Protein AF-A0A938HPP3-F1 (afdb_monomer_lite)

Secondary structure (DSSP, 8-state):
---TTS-HHHHHHHHTTSS--EEEE-IIIIIITS-HHHHHHHHHHHHHHT-SEEEESSPPPTT--HHHHHHHHHHHHHHHHHHHHHHHTSSSS------

pLDDT: mean 89.34, std 15.55, range [44.34, 98.69]

Structure (mmCIF, N/CA/C/O backbone):
data_AF-A0A938HPP3-F1
#
_entry.id   AF-A0A938HPP3-F1
#
loop_
_atom_site.group_PDB
_atom_site.id
_atom_site.type_symbol
_atom_site.label_atom_id
_atom_site.label_alt_id
_atom_site.label_comp_id
_atom_site.label_asym_id
_atom_site.label_entity_id
_atom_site.label_seq_id
_atom_site.pdbx_PDB_ins_code
_atom_site.Cartn_x
_atom_site.Cartn_y
_atom_site.Cartn_z
_atom_site.occupancy
_atom_site.B_iso_or_equiv
_atom_site.auth_seq_id
_atom_site.auth_comp_id
_atom_site.auth_asym_id
_atom_site.auth_atom_id
_atom_site.pdbx_PDB_model_num
ATOM 1 N N . HIS A 1 1 ? -3.469 11.051 4.510 1.00 88.19 1 HIS A N 1
ATOM 2 C CA . HIS A 1 1 ? -2.577 10.106 3.817 1.00 88.19 1 HIS A CA 1
ATOM 3 C C . HI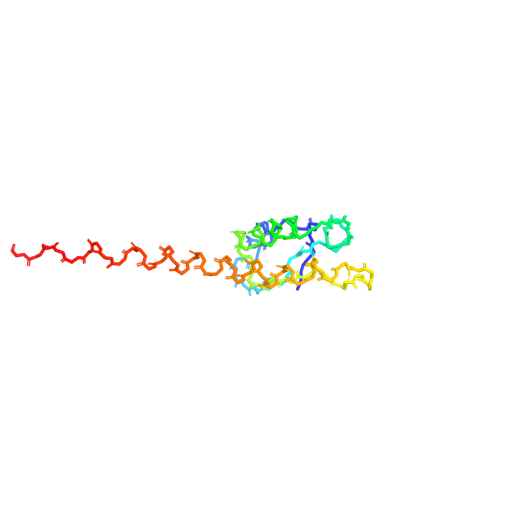S A 1 1 ? -1.318 9.948 4.659 1.00 88.19 1 HIS A C 1
ATOM 5 O O . HIS A 1 1 ? -1.028 10.873 5.412 1.00 88.19 1 HIS A O 1
ATOM 11 N N . PHE A 1 2 ? -0.620 8.816 4.587 1.00 95.12 2 PHE A N 1
ATOM 12 C CA . PHE A 1 2 ? 0.647 8.586 5.291 1.00 95.12 2 PHE A CA 1
ATOM 13 C C . PHE A 1 2 ? 1.591 7.742 4.427 1.00 95.12 2 PHE A C 1
ATOM 15 O O . PHE A 1 2 ? 1.129 6.994 3.562 1.00 95.12 2 PHE A O 1
ATOM 22 N N . ASP A 1 3 ? 2.897 7.898 4.644 1.00 94.75 3 ASP A N 1
ATOM 23 C CA . ASP A 1 3 ? 3.922 7.205 3.863 1.00 94.75 3 ASP A CA 1
ATOM 24 C C . ASP A 1 3 ? 4.414 5.911 4.515 1.00 94.75 3 ASP A C 1
ATOM 26 O O . ASP A 1 3 ? 4.180 5.658 5.702 1.00 94.75 3 ASP A O 1
ATOM 30 N N . SER A 1 4 ? 5.103 5.083 3.727 1.00 93.06 4 SER A N 1
ATOM 31 C CA . SER A 1 4 ? 5.547 3.761 4.162 1.00 93.06 4 SER A CA 1
ATOM 32 C C . SER A 1 4 ? 6.697 3.787 5.181 1.00 93.06 4 SER A C 1
ATOM 34 O O . SER A 1 4 ? 7.134 2.723 5.618 1.00 93.06 4 SER A O 1
ATOM 36 N N . LYS A 1 5 ? 7.257 4.959 5.519 1.00 93.25 5 LYS A N 1
ATOM 37 C CA . LYS A 1 5 ? 8.287 5.077 6.567 1.00 93.25 5 LYS A CA 1
ATOM 38 C C . LYS A 1 5 ? 7.673 5.015 7.959 1.00 93.25 5 LYS A C 1
ATOM 40 O O . LYS A 1 5 ? 8.387 4.728 8.914 1.00 93.25 5 LYS A O 1
ATOM 45 N N . ASN A 1 6 ? 6.371 5.269 8.062 1.00 92.62 6 ASN A N 1
ATOM 46 C CA . ASN A 1 6 ? 5.602 5.043 9.273 1.00 92.62 6 ASN A CA 1
ATOM 47 C C . ASN A 1 6 ? 5.014 3.630 9.203 1.00 92.62 6 ASN A C 1
ATOM 49 O O . ASN A 1 6 ? 4.319 3.292 8.238 1.00 92.62 6 ASN A O 1
ATOM 53 N N . GLY A 1 7 ? 5.304 2.804 10.211 1.00 94.06 7 GLY A N 1
ATOM 54 C CA . GLY A 1 7 ? 4.744 1.457 10.300 1.00 94.06 7 GLY A CA 1
ATOM 55 C C . GLY A 1 7 ? 3.217 1.515 10.302 1.00 94.06 7 GLY A C 1
ATOM 56 O O . GLY A 1 7 ? 2.631 2.367 10.971 1.00 94.06 7 GLY A O 1
ATOM 57 N N . ALA A 1 8 ? 2.562 0.634 9.543 1.00 96.00 8 ALA A N 1
ATOM 58 C CA . ALA A 1 8 ? 1.107 0.663 9.412 1.00 96.00 8 ALA A CA 1
ATOM 59 C C . ALA A 1 8 ? 0.420 0.399 10.763 1.00 96.00 8 ALA A C 1
ATOM 61 O O . ALA A 1 8 ? -0.542 1.078 11.107 1.00 96.00 8 ALA A O 1
ATOM 62 N N . GLU A 1 9 ? 0.956 -0.530 11.554 1.00 96.44 9 GLU A N 1
ATOM 63 C CA . GLU A 1 9 ? 0.461 -0.873 12.886 1.00 96.44 9 GLU A CA 1
ATOM 64 C C . GLU A 1 9 ? 0.623 0.295 13.865 1.00 96.44 9 GLU A C 1
ATOM 66 O O . GLU A 1 9 ? -0.307 0.627 14.597 1.00 96.44 9 GLU A O 1
ATOM 71 N N . GLU A 1 10 ? 1.783 0.957 13.844 1.00 96.75 10 GLU A N 1
ATOM 72 C CA . GLU A 1 10 ? 2.058 2.127 14.684 1.00 96.75 10 GLU A CA 1
ATOM 73 C C . GLU A 1 10 ? 1.136 3.294 14.324 1.00 96.75 10 GLU A C 1
ATOM 75 O O . GLU A 1 10 ? 0.567 3.931 15.209 1.00 96.75 10 GLU A O 1
ATOM 80 N N . ALA A 1 11 ? 0.937 3.551 13.029 1.00 96.25 11 ALA A N 1
ATOM 81 C CA . ALA A 1 11 ? 0.052 4.608 12.562 1.00 96.25 11 ALA A CA 1
ATOM 82 C C . ALA A 1 11 ? -1.406 4.350 12.975 1.00 96.25 11 ALA A C 1
ATOM 84 O O . ALA A 1 11 ? -2.071 5.263 13.470 1.00 96.25 11 ALA A O 1
ATOM 85 N N . VAL A 1 12 ? -1.898 3.117 12.805 1.00 96.81 12 VAL A N 1
ATOM 86 C CA . VAL A 1 12 ? -3.258 2.722 13.209 1.00 96.81 12 VAL A CA 1
ATOM 87 C C . VAL A 1 12 ? -3.441 2.852 14.725 1.00 96.81 12 VAL A C 1
ATOM 89 O O . VAL A 1 12 ? -4.440 3.423 15.172 1.00 96.81 12 VAL A O 1
ATOM 92 N N . GLU A 1 13 ? -2.467 2.402 15.519 1.00 96.75 13 GLU A N 1
ATOM 93 C CA . GLU A 1 13 ? -2.501 2.547 16.980 1.00 96.75 13 GLU A CA 1
ATOM 94 C C . GLU A 1 13 ? -2.453 4.019 17.408 1.00 96.75 13 GLU A C 1
ATOM 96 O O . GLU A 1 13 ? -3.189 4.430 18.304 1.00 96.75 13 GLU A O 1
ATOM 101 N N . ALA A 1 14 ? -1.643 4.849 16.749 1.00 97.00 14 ALA A N 1
ATOM 102 C CA . ALA A 1 14 ? -1.515 6.263 17.087 1.00 97.00 14 ALA A CA 1
ATOM 103 C C . ALA A 1 14 ? -2.831 7.034 16.903 1.00 97.00 14 ALA A C 1
ATOM 105 O O . ALA A 1 14 ? -3.154 7.908 17.712 1.00 97.00 14 ALA A O 1
ATOM 106 N N . VAL A 1 15 ? -3.610 6.714 15.862 1.00 96.06 15 VAL A N 1
ATOM 107 C CA . VAL A 1 15 ? -4.861 7.434 15.570 1.00 96.06 15 VAL A CA 1
ATOM 108 C C . VAL A 1 15 ? -6.044 6.963 16.406 1.00 96.06 15 VAL A C 1
ATOM 110 O O . VAL A 1 15 ? -7.005 7.720 16.541 1.00 96.06 15 VAL A O 1
ATOM 113 N N . LYS A 1 16 ? -6.013 5.739 16.954 1.00 93.94 16 LYS A N 1
ATOM 114 C CA . LYS A 1 16 ? -7.087 5.156 17.790 1.00 93.94 16 LYS A CA 1
ATOM 115 C C . LYS A 1 16 ? -8.491 5.313 17.187 1.00 93.94 16 LYS A C 1
ATOM 117 O O . LYS A 1 16 ? -9.465 5.554 17.896 1.00 93.94 16 LYS A O 1
ATOM 122 N N . GLY A 1 17 ? -8.588 5.244 15.858 1.00 93.75 17 GLY A N 1
ATOM 123 C CA . GLY A 1 17 ? -9.830 5.448 15.104 1.00 93.75 17 GLY A CA 1
ATOM 124 C C . GLY A 1 17 ? -10.362 6.890 15.059 1.00 93.75 17 GLY A C 1
ATOM 125 O O . GLY A 1 17 ? -11.441 7.113 14.516 1.00 93.75 17 GLY A O 1
ATOM 126 N N . GLY A 1 18 ? -9.635 7.875 15.596 1.00 95.94 18 GLY A N 1
ATOM 127 C CA . GLY A 1 18 ? -10.022 9.290 15.574 1.00 95.94 18 GLY A CA 1
ATOM 128 C C . GLY A 1 18 ? -9.921 9.941 14.190 1.00 95.94 18 GLY A C 1
ATOM 129 O O . GLY A 1 18 ? -10.626 10.910 13.914 1.00 95.94 18 GLY A O 1
ATOM 130 N N . ILE A 1 19 ? -9.083 9.392 13.305 1.00 95.25 19 ILE A N 1
ATOM 131 C CA . ILE A 1 19 ? -8.997 9.763 11.889 1.00 95.25 19 ILE A CA 1
ATOM 132 C C . ILE A 1 19 ? -8.843 8.512 11.024 1.00 95.25 19 ILE A C 1
ATOM 134 O O . ILE A 1 19 ? -8.284 7.510 11.464 1.00 95.25 19 ILE A O 1
ATOM 138 N N . ARG A 1 20 ? -9.318 8.592 9.778 1.00 95.38 20 ARG A N 1
ATOM 139 C CA . ARG A 1 20 ? -9.126 7.544 8.768 1.00 95.38 20 ARG A CA 1
ATOM 140 C C . ARG A 1 20 ? -7.731 7.632 8.159 1.00 95.38 20 ARG A C 1
ATOM 142 O O . ARG A 1 20 ? -7.300 8.720 7.763 1.00 95.38 20 ARG A O 1
ATOM 149 N N . LEU A 1 21 ? -7.068 6.492 8.007 1.00 97.12 21 LEU A N 1
ATOM 150 C CA . LEU A 1 21 ? -5.773 6.393 7.344 1.00 97.12 21 LEU A CA 1
ATOM 151 C C . LEU A 1 21 ? -5.930 6.025 5.865 1.00 97.12 21 LEU A C 1
ATOM 153 O O . LEU A 1 21 ? -6.758 5.202 5.476 1.00 97.12 21 LEU A O 1
ATOM 157 N N . VAL A 1 22 ? -5.107 6.670 5.036 1.00 96.69 22 VAL A N 1
ATOM 158 C CA . VAL A 1 22 ? -5.048 6.470 3.582 1.00 96.69 22 VAL A CA 1
ATOM 159 C C . VAL A 1 22 ? -3.588 6.270 3.187 1.00 96.69 22 VAL A C 1
ATOM 161 O O . VAL A 1 22 ? -2.770 7.124 3.527 1.00 96.69 22 VAL A O 1
ATOM 164 N N . GLY A 1 23 ? -3.254 5.196 2.480 1.00 94.81 23 GLY A N 1
ATOM 165 C CA . GLY A 1 23 ? -1.871 4.842 2.138 1.00 94.81 23 GLY A CA 1
ATOM 166 C C . GLY A 1 23 ? -1.670 3.327 2.202 1.00 94.81 23 GLY A C 1
ATOM 167 O O . GLY A 1 23 ? -2.632 2.576 2.078 1.00 94.81 23 GLY A O 1
ATOM 168 N N . ASN A 1 24 ? -0.464 2.809 2.395 1.00 95.50 24 ASN A N 1
ATOM 169 C CA . ASN A 1 24 ? 0.857 3.446 2.378 1.00 95.50 24 ASN A CA 1
ATOM 170 C C . ASN A 1 24 ? 1.788 2.687 1.419 1.00 95.50 24 ASN A C 1
ATOM 172 O O . ASN A 1 24 ? 2.971 2.527 1.704 1.00 95.50 24 ASN A O 1
ATOM 176 N N . ILE A 1 25 ? 1.235 2.184 0.307 1.00 97.81 25 ILE A N 1
ATOM 177 C CA . ILE A 1 25 ? 1.983 1.329 -0.617 1.00 97.81 25 ILE A CA 1
ATOM 178 C C . ILE A 1 25 ? 3.148 2.127 -1.197 1.00 97.81 25 ILE A C 1
ATOM 180 O O . ILE A 1 25 ? 2.947 3.189 -1.796 1.00 97.81 25 ILE A O 1
ATOM 184 N N . ASN A 1 26 ? 4.360 1.622 -0.990 1.00 97.38 26 ASN A N 1
ATOM 185 C CA . ASN A 1 26 ? 5.586 2.350 -1.243 1.00 97.38 26 ASN A CA 1
ATOM 186 C C . ASN A 1 26 ? 5.824 2.574 -2.744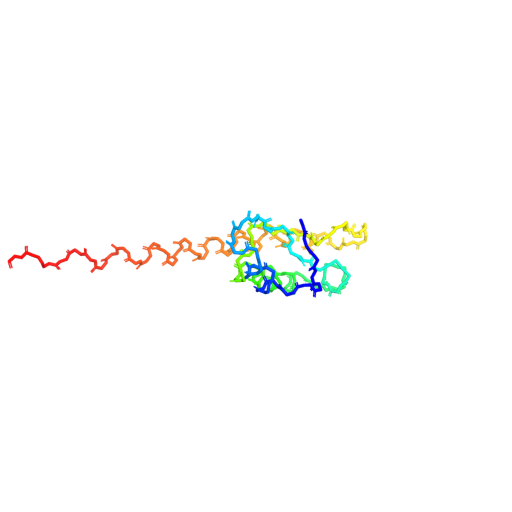 1.00 97.38 26 ASN A C 1
ATOM 188 O O . ASN A 1 26 ? 5.804 1.636 -3.551 1.00 97.38 26 ASN A O 1
ATOM 192 N N . ASN A 1 27 ? 6.134 3.816 -3.120 1.00 94.75 27 ASN A N 1
ATOM 193 C CA . ASN A 1 27 ? 6.329 4.170 -4.519 1.00 94.75 27 ASN A CA 1
ATOM 194 C C . ASN A 1 27 ? 7.686 3.661 -5.068 1.00 94.75 27 ASN A C 1
ATOM 196 O O . ASN A 1 27 ? 7.668 2.890 -6.031 1.00 94.75 27 ASN A O 1
ATOM 200 N N . PRO A 1 28 ? 8.870 4.019 -4.520 1.00 93.38 28 PRO A N 1
ATOM 201 C CA . PRO A 1 28 ? 10.149 3.632 -5.133 1.00 93.38 28 PRO A CA 1
ATOM 202 C C . PRO A 1 28 ? 10.563 2.170 -4.887 1.00 93.38 28 PRO A C 1
ATOM 204 O O . PRO A 1 28 ? 11.041 1.490 -5.794 1.00 93.38 28 PRO A O 1
ATOM 207 N N . ALA A 1 29 ? 10.410 1.680 -3.661 1.00 94.69 29 ALA A N 1
ATOM 208 C CA . ALA A 1 29 ? 10.885 0.377 -3.199 1.00 94.69 29 ALA A CA 1
ATOM 209 C C . ALA A 1 29 ? 9.949 -0.787 -3.553 1.00 94.69 29 ALA A C 1
ATOM 211 O O . ALA A 1 29 ? 10.417 -1.927 -3.566 1.00 94.69 29 ALA A O 1
ATOM 212 N N . THR A 1 30 ? 8.682 -0.500 -3.872 1.00 96.44 30 THR A N 1
ATOM 213 C CA . THR A 1 30 ? 7.688 -1.516 -4.243 1.00 96.44 30 THR A CA 1
ATOM 214 C C . THR A 1 30 ? 7.117 -1.250 -5.631 1.00 96.44 30 THR A C 1
ATOM 216 O O . THR A 1 30 ? 7.474 -1.955 -6.577 1.00 96.44 30 THR A O 1
ATOM 219 N N . LEU A 1 31 ? 6.294 -0.210 -5.805 1.00 96.69 31 LEU A N 1
ATOM 220 C CA . LEU A 1 31 ? 5.562 0.005 -7.061 1.00 96.69 31 LEU A CA 1
ATOM 221 C C . LEU A 1 31 ? 6.478 0.211 -8.273 1.00 96.69 31 LEU A C 1
ATOM 223 O O . LEU A 1 31 ? 6.194 -0.314 -9.351 1.00 96.69 31 LEU A O 1
ATOM 227 N N . TYR A 1 32 ? 7.585 0.936 -8.113 1.00 94.75 32 TYR A N 1
ATOM 228 C CA . TYR A 1 32 ? 8.520 1.208 -9.204 1.00 94.75 32 TYR A CA 1
ATOM 229 C C . TYR A 1 32 ? 9.487 0.043 -9.480 1.00 94.75 32 TYR A C 1
ATOM 231 O O . TYR A 1 32 ? 9.737 -0.285 -10.640 1.00 94.75 32 TYR A O 1
ATOM 239 N N . THR A 1 33 ? 10.038 -0.594 -8.441 1.00 94.25 33 THR A N 1
ATOM 240 C CA . THR A 1 33 ? 11.176 -1.527 -8.591 1.00 94.25 33 THR A CA 1
ATOM 241 C C . THR A 1 33 ? 10.813 -3.010 -8.570 1.00 94.25 33 THR A C 1
ATOM 243 O O . THR A 1 33 ? 11.605 -3.819 -9.057 1.00 94.25 33 THR A O 1
ATOM 246 N N . LYS A 1 34 ? 9.652 -3.395 -8.032 1.00 96.81 34 LYS A N 1
ATOM 247 C CA . LYS A 1 34 ? 9.278 -4.804 -7.806 1.00 96.81 34 LYS A CA 1
ATOM 248 C C . LYS A 1 34 ? 8.250 -5.306 -8.825 1.00 96.81 34 LYS A C 1
ATOM 250 O O . LYS A 1 34 ? 8.118 -4.723 -9.914 1.00 96.81 34 LYS A O 1
ATOM 255 N N . GLY A 1 35 ? 7.584 -6.416 -8.511 1.00 97.69 35 GLY A N 1
ATOM 256 C CA . GLY A 1 35 ? 6.478 -6.981 -9.273 1.00 97.69 35 GLY A CA 1
ATOM 257 C C . GLY A 1 35 ? 5.165 -7.044 -8.477 1.00 97.69 35 GLY A C 1
ATOM 258 O O . GLY A 1 35 ? 5.121 -6.649 -7.307 1.00 97.69 35 GLY A O 1
ATOM 259 N N . PRO A 1 36 ? 4.088 -7.547 -9.107 1.00 98.44 36 PRO A N 1
ATOM 260 C CA . PRO A 1 36 ? 2.755 -7.616 -8.507 1.00 98.44 36 PRO A CA 1
ATOM 261 C C . PRO A 1 36 ? 2.706 -8.397 -7.185 1.00 98.44 36 PRO A C 1
ATOM 263 O O . PRO A 1 36 ? 2.022 -7.984 -6.252 1.00 98.44 36 PRO A O 1
ATOM 266 N N . ASP A 1 37 ? 3.474 -9.478 -7.054 1.00 98.44 37 ASP A N 1
ATOM 267 C CA . ASP A 1 37 ? 3.468 -10.300 -5.837 1.00 98.44 37 ASP A CA 1
ATOM 268 C C . ASP A 1 37 ? 3.939 -9.511 -4.604 1.00 98.44 37 ASP A C 1
ATOM 270 O O . ASP A 1 37 ? 3.328 -9.596 -3.533 1.00 98.44 37 ASP A O 1
ATOM 274 N N . GLU A 1 38 ? 4.970 -8.669 -4.752 1.00 98.56 38 GLU A N 1
ATOM 275 C CA . GLU A 1 38 ? 5.418 -7.786 -3.672 1.00 98.56 38 GLU A CA 1
ATOM 276 C C . GLU A 1 38 ? 4.382 -6.706 -3.343 1.00 98.56 38 GLU A C 1
ATOM 278 O O . GLU A 1 38 ? 4.159 -6.418 -2.163 1.00 98.56 38 GLU A O 1
ATOM 283 N N . VAL A 1 39 ? 3.715 -6.145 -4.361 1.00 98.50 39 VAL A N 1
ATOM 284 C CA . VAL A 1 39 ? 2.627 -5.171 -4.163 1.00 98.50 39 VAL A CA 1
ATOM 285 C C . VAL A 1 39 ? 1.500 -5.798 -3.352 1.00 98.50 39 VAL A C 1
ATOM 287 O O . VAL A 1 39 ? 1.063 -5.227 -2.355 1.00 98.50 39 VAL A O 1
ATOM 290 N N . ARG A 1 40 ? 1.047 -6.993 -3.742 1.00 98.62 40 ARG A N 1
ATOM 291 C CA . ARG A 1 40 ? -0.008 -7.733 -3.045 1.00 98.62 40 ARG A CA 1
ATOM 292 C C . ARG A 1 40 ? 0.362 -8.006 -1.594 1.00 98.62 40 ARG A C 1
ATOM 294 O O . ARG A 1 40 ? -0.463 -7.788 -0.708 1.00 98.62 40 ARG A O 1
ATOM 301 N N . ALA A 1 41 ? 1.588 -8.463 -1.345 1.00 98.38 41 ALA A N 1
ATOM 302 C CA . ALA A 1 41 ? 2.063 -8.712 0.009 1.00 98.38 41 ALA A CA 1
ATOM 303 C C . ALA A 1 41 ? 2.028 -7.433 0.863 1.00 98.38 41 ALA A C 1
ATOM 305 O O . ALA A 1 41 ? 1.638 -7.480 2.027 1.00 98.38 41 ALA A O 1
ATOM 306 N N . GLU A 1 42 ? 2.398 -6.285 0.296 1.00 98.19 42 GLU A N 1
ATOM 307 C CA . GLU A 1 42 ? 2.33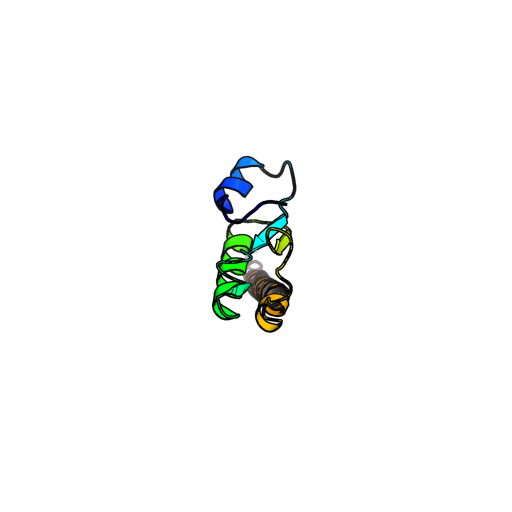7 -4.994 0.988 1.00 98.19 42 GLU A CA 1
ATOM 308 C C . GLU A 1 42 ? 0.909 -4.515 1.251 1.00 98.19 42 GLU A C 1
ATOM 310 O O . GLU A 1 42 ? 0.602 -4.089 2.364 1.00 98.19 42 GLU A O 1
ATOM 315 N N . VAL A 1 43 ? 0.015 -4.675 0.274 1.00 98.50 43 VAL A N 1
ATOM 316 C CA . VAL A 1 43 ? -1.420 -4.413 0.438 1.00 98.50 43 VAL A CA 1
ATOM 317 C C . VAL A 1 43 ? -1.998 -5.254 1.572 1.00 98.50 43 VAL A C 1
ATOM 319 O O . VAL A 1 43 ? -2.737 -4.732 2.404 1.00 98.50 43 VAL A O 1
ATOM 322 N N . TYR A 1 44 ? -1.649 -6.540 1.646 1.00 98.12 44 TYR A N 1
ATOM 323 C CA . TYR A 1 44 ? -2.147 -7.423 2.701 1.00 98.12 44 TYR A CA 1
ATOM 324 C C . TYR A 1 44 ? -1.637 -6.999 4.074 1.00 98.12 44 TYR A C 1
ATOM 326 O O . TYR A 1 44 ? -2.446 -6.926 4.994 1.00 98.12 44 TYR A O 1
ATOM 334 N N . ARG A 1 45 ? -0.356 -6.625 4.200 1.00 97.81 45 ARG A N 1
ATOM 335 C CA . ARG A 1 45 ? 0.186 -6.083 5.457 1.00 97.81 45 ARG A CA 1
ATOM 336 C C . ARG A 1 45 ? -0.570 -4.834 5.911 1.00 97.81 45 ARG A C 1
ATOM 338 O O . ARG A 1 45 ? -0.997 -4.765 7.057 1.00 97.81 45 ARG A O 1
ATOM 345 N N . ALA A 1 46 ? -0.810 -3.877 5.013 1.00 97.88 46 ALA A N 1
ATOM 346 C CA . ALA A 1 46 ? -1.563 -2.665 5.343 1.00 97.88 46 ALA A CA 1
ATOM 347 C C . ALA A 1 46 ? -3.016 -2.972 5.768 1.00 97.88 46 ALA A C 1
ATOM 349 O O . ALA A 1 46 ? -3.522 -2.418 6.746 1.00 97.88 46 ALA A O 1
ATOM 350 N N . LEU A 1 47 ? -3.680 -3.897 5.069 1.00 97.56 47 LEU A N 1
ATOM 351 C CA . LEU A 1 47 ? -5.032 -4.354 5.403 1.00 97.56 47 LEU A CA 1
ATOM 352 C C . LEU A 1 47 ? -5.097 -5.114 6.739 1.00 97.56 47 LEU A C 1
ATOM 354 O O . LEU A 1 47 ? -6.085 -5.003 7.468 1.00 97.56 47 LEU A O 1
ATOM 358 N N . GLU A 1 48 ? -4.077 -5.910 7.056 1.00 96.81 48 GLU A N 1
ATOM 359 C CA . GLU A 1 48 ? -3.945 -6.637 8.324 1.00 96.81 48 GLU A CA 1
ATOM 360 C C . GLU A 1 48 ? -3.682 -5.692 9.496 1.00 96.81 48 GLU A C 1
ATOM 362 O O . GLU A 1 48 ? -4.290 -5.868 10.551 1.00 96.81 48 GLU A O 1
ATOM 367 N N . ALA A 1 49 ? -2.871 -4.653 9.279 1.00 96.81 49 ALA A N 1
ATOM 368 C CA . ALA A 1 49 ? -2.619 -3.591 10.248 1.00 96.81 49 ALA A CA 1
ATOM 369 C C . ALA A 1 49 ? -3.860 -2.728 10.539 1.00 96.81 49 ALA A C 1
ATOM 371 O O . ALA A 1 49 ? -3.927 -2.089 11.583 1.00 96.81 49 ALA A O 1
ATOM 372 N N . GLY A 1 50 ? -4.858 -2.726 9.647 1.00 96.56 50 GLY A N 1
ATOM 373 C CA . GLY A 1 50 ? -6.120 -2.007 9.837 1.00 96.56 50 GLY A CA 1
ATOM 374 C C . GLY A 1 50 ? -6.220 -0.673 9.098 1.00 96.56 50 GLY A C 1
ATOM 375 O O . GLY A 1 50 ? -7.100 0.124 9.417 1.00 96.56 50 GLY A O 1
ATOM 376 N N . VAL A 1 51 ? -5.368 -0.429 8.098 1.00 97.44 51 VAL A N 1
ATOM 377 C CA . VAL A 1 51 ? -5.468 0.755 7.230 1.00 97.44 51 VAL A CA 1
ATOM 378 C C . VAL A 1 51 ? -6.773 0.707 6.436 1.00 97.44 51 VAL A C 1
ATOM 380 O O . VAL A 1 51 ? -7.066 -0.281 5.761 1.00 97.44 51 VAL A O 1
ATOM 383 N N . GLU A 1 52 ? -7.569 1.776 6.495 1.00 95.69 52 GLU A N 1
ATOM 384 C CA . GLU A 1 52 ? -8.929 1.734 5.945 1.00 95.69 52 GLU A CA 1
ATOM 385 C C . GLU A 1 52 ? -9.007 2.014 4.446 1.00 95.69 52 GLU A C 1
ATOM 387 O O . GLU A 1 52 ? -9.884 1.476 3.769 1.00 95.69 52 GLU A O 1
ATOM 392 N N . VAL A 1 53 ? -8.115 2.853 3.918 1.00 96.56 53 VAL A N 1
ATOM 393 C CA . VAL A 1 53 ? -8.077 3.176 2.489 1.00 96.56 53 VAL A CA 1
ATOM 394 C C . VAL A 1 53 ? -6.699 2.856 1.933 1.00 96.56 53 VAL A C 1
ATOM 396 O O . VAL A 1 53 ? -5.734 3.588 2.147 1.00 96.56 53 VAL A O 1
ATOM 399 N N . ILE A 1 54 ? -6.623 1.765 1.176 1.00 98.00 54 ILE A N 1
ATOM 400 C CA . ILE A 1 54 ? -5.385 1.347 0.527 1.00 98.00 54 ILE A CA 1
ATOM 401 C C . ILE A 1 54 ? -5.140 2.199 -0.713 1.00 98.00 54 ILE A C 1
ATOM 403 O O . ILE A 1 54 ? -5.960 2.239 -1.632 1.00 98.00 54 ILE A O 1
ATOM 407 N N . ALA A 1 55 ? -3.994 2.867 -0.734 1.00 96.81 55 ALA A N 1
ATOM 408 C CA . ALA A 1 55 ? -3.546 3.694 -1.843 1.00 96.81 55 ALA A CA 1
ATOM 409 C C . ALA A 1 55 ? -2.008 3.743 -1.882 1.00 96.81 55 ALA A C 1
ATOM 411 O O . ALA A 1 55 ? -1.357 3.428 -0.880 1.00 96.81 55 ALA A O 1
ATOM 412 N N . PRO A 1 56 ? -1.414 4.173 -3.007 1.00 96.75 56 PRO A N 1
ATOM 413 C CA . PRO A 1 56 ? -0.024 4.612 -3.024 1.00 96.75 56 PRO A CA 1
ATOM 414 C C . PRO A 1 56 ? 0.232 5.678 -1.951 1.00 96.75 56 PRO A C 1
ATOM 416 O O . PRO A 1 56 ? -0.643 6.495 -1.659 1.00 96.75 56 PRO A O 1
ATOM 419 N N . GLU A 1 57 ? 1.430 5.682 -1.370 1.00 94.12 57 GLU A N 1
ATOM 420 C CA . GLU A 1 57 ? 1.798 6.602 -0.282 1.00 94.12 57 GLU A CA 1
ATOM 421 C C . GLU A 1 57 ? 1.708 8.091 -0.661 1.00 94.12 57 GLU A C 1
ATOM 423 O O . GLU A 1 57 ? 1.423 8.946 0.178 1.00 94.12 57 GLU A O 1
ATOM 428 N N . CYS A 1 58 ? 1.969 8.410 -1.930 1.00 91.75 58 CYS A N 1
ATOM 429 C CA . CYS A 1 58 ? 2.042 9.771 -2.454 1.00 91.75 58 CYS A CA 1
ATOM 430 C C . CYS A 1 58 ? 1.847 9.755 -3.985 1.00 91.75 58 CYS A C 1
ATOM 432 O O . CYS A 1 58 ? 1.218 8.855 -4.541 1.00 91.75 58 CYS A O 1
ATOM 434 N N . ALA A 1 59 ? 2.417 10.732 -4.689 1.00 91.25 59 ALA A N 1
ATOM 435 C CA . ALA A 1 59 ? 2.422 10.805 -6.141 1.00 91.25 59 ALA A CA 1
ATOM 436 C C . ALA A 1 59 ? 3.227 9.654 -6.764 1.00 91.25 59 ALA A C 1
ATOM 438 O O . ALA A 1 59 ? 4.390 9.419 -6.432 1.00 91.25 59 ALA A O 1
ATOM 439 N N . ILE A 1 60 ? 2.585 8.957 -7.696 1.00 93.12 60 ILE A N 1
ATOM 440 C CA . ILE A 1 60 ? 3.125 7.788 -8.382 1.00 93.12 60 ILE A CA 1
ATOM 441 C C . ILE A 1 60 ? 4.098 8.248 -9.486 1.00 93.12 60 ILE A C 1
ATOM 443 O O . ILE A 1 60 ? 3.730 9.112 -10.288 1.00 93.12 60 ILE A O 1
ATOM 447 N N . PRO A 1 61 ? 5.307 7.667 -9.599 1.00 89.75 61 PRO A N 1
ATOM 448 C CA . PRO A 1 61 ? 6.187 7.902 -10.742 1.00 89.75 61 PRO A CA 1
ATOM 449 C C . PRO A 1 61 ? 5.511 7.519 -12.065 1.00 89.75 61 PRO A C 1
ATOM 451 O O . PRO A 1 61 ? 4.941 6.433 -12.173 1.00 89.75 61 PRO A O 1
ATOM 454 N N . LEU A 1 62 ? 5.636 8.349 -13.105 1.00 92.94 62 LEU A N 1
ATOM 455 C CA . LEU A 1 62 ? 5.051 8.073 -14.432 1.00 92.94 62 LEU A CA 1
ATOM 456 C C . LEU A 1 62 ? 5.567 6.778 -15.081 1.00 92.94 62 LEU A C 1
ATOM 458 O O . LEU A 1 62 ? 4.916 6.208 -15.948 1.00 92.94 62 LEU A O 1
ATOM 462 N N . THR A 1 63 ? 6.735 6.312 -14.653 1.00 92.88 63 THR A N 1
ATOM 463 C CA . THR A 1 63 ? 7.394 5.083 -15.108 1.00 92.88 63 THR A CA 1
ATOM 464 C C . THR A 1 63 ? 6.985 3.844 -14.309 1.00 92.88 63 THR A C 1
ATOM 466 O O . THR A 1 63 ? 7.576 2.781 -14.486 1.00 92.88 63 THR A O 1
ATOM 469 N N . THR A 1 64 ? 6.014 3.960 -13.399 1.00 95.69 64 THR A N 1
ATOM 470 C CA . THR A 1 64 ? 5.513 2.821 -12.620 1.00 95.69 64 THR A CA 1
ATOM 471 C C . THR A 1 64 ? 4.858 1.805 -13.545 1.00 95.69 64 THR A C 1
ATOM 473 O O . THR A 1 64 ? 4.049 2.158 -14.404 1.00 95.69 64 THR A O 1
ATOM 476 N N . LYS A 1 65 ? 5.194 0.526 -13.361 1.00 96.81 65 LYS A N 1
ATOM 477 C CA . LYS A 1 65 ? 4.609 -0.555 -14.155 1.00 96.81 65 LYS A CA 1
ATOM 478 C C . LYS A 1 65 ? 3.102 -0.605 -13.907 1.00 96.81 65 LYS A C 1
ATOM 480 O O . LYS A 1 65 ? 2.660 -0.673 -12.761 1.00 96.81 65 LYS A O 1
ATOM 485 N N . LEU A 1 66 ? 2.311 -0.611 -14.981 1.00 97.44 66 LEU A N 1
ATOM 486 C CA . LEU A 1 66 ? 0.849 -0.633 -14.881 1.00 97.44 66 LEU A CA 1
ATOM 487 C C . LEU A 1 66 ? 0.344 -1.861 -14.110 1.00 97.44 66 LEU A C 1
ATOM 489 O O . LEU A 1 66 ? -0.587 -1.741 -13.321 1.00 97.44 66 LEU A O 1
ATOM 493 N N . GLU A 1 67 ? 0.975 -3.022 -14.298 1.00 98.19 67 GLU A N 1
ATOM 494 C CA . GLU A 1 67 ? 0.629 -4.251 -13.571 1.00 98.19 67 GLU A CA 1
ATOM 495 C C . GLU A 1 67 ? 0.713 -4.073 -12.049 1.00 98.19 67 GLU A C 1
ATOM 497 O O . GLU A 1 67 ? -0.202 -4.491 -11.347 1.00 98.19 67 GLU A O 1
ATOM 502 N N . ASN A 1 68 ? 1.724 -3.353 -11.551 1.00 98.25 68 ASN A N 1
ATOM 503 C CA . ASN A 1 68 ? 1.893 -3.080 -10.125 1.00 98.25 68 ASN A CA 1
ATOM 504 C C . ASN A 1 68 ? 0.781 -2.159 -9.600 1.00 98.25 68 ASN A C 1
ATOM 506 O O . ASN A 1 68 ? 0.281 -2.356 -8.498 1.00 98.25 68 ASN A O 1
ATOM 510 N N . LEU A 1 69 ? 0.345 -1.175 -10.393 1.00 97.25 69 LEU A N 1
ATOM 511 C CA . LEU A 1 69 ? -0.761 -0.289 -10.009 1.00 97.25 69 LEU A CA 1
ATOM 512 C C . LEU A 1 69 ? -2.107 -1.007 -9.987 1.00 97.25 69 LEU A C 1
ATOM 514 O O . LEU A 1 69 ? -2.898 -0.813 -9.066 1.00 97.25 69 LEU A O 1
ATOM 518 N N . ILE A 1 70 ? -2.366 -1.836 -10.997 1.00 98.25 70 ILE A N 1
ATOM 519 C CA . ILE A 1 70 ? -3.598 -2.623 -11.100 1.00 98.25 70 ILE A CA 1
ATOM 520 C C . ILE A 1 70 ? -3.652 -3.716 -10.027 1.00 98.25 70 ILE A C 1
ATOM 522 O O . ILE A 1 70 ? -4.741 -4.139 -9.635 1.00 98.25 70 ILE A O 1
ATOM 526 N N . GLU A 1 71 ? -2.506 -4.144 -9.505 1.00 98.69 71 GLU A N 1
ATOM 527 C CA . GLU A 1 71 ? -2.464 -5.142 -8.446 1.00 98.69 71 GLU A CA 1
ATOM 528 C C . GLU A 1 71 ? -3.050 -4.644 -7.120 1.00 98.69 71 GLU A C 1
ATOM 530 O O . GLU A 1 71 ? -3.661 -5.431 -6.401 1.00 98.69 71 GLU A O 1
ATOM 535 N N . ILE A 1 72 ? -2.977 -3.340 -6.825 1.00 98.38 72 ILE A N 1
ATOM 536 C CA . ILE A 1 72 ? -3.564 -2.763 -5.605 1.00 98.38 72 ILE A CA 1
ATOM 537 C C . ILE A 1 72 ? -5.069 -3.083 -5.488 1.00 98.38 72 ILE A C 1
ATOM 539 O O . ILE A 1 72 ? -5.464 -3.742 -4.520 1.00 98.38 72 ILE A O 1
ATOM 543 N N . PRO A 1 73 ? -5.941 -2.677 -6.436 1.00 98.25 73 PRO A N 1
ATOM 544 C CA . PRO A 1 73 ? -7.365 -2.987 -6.341 1.00 98.25 73 PRO A CA 1
ATOM 545 C C . PRO A 1 73 ? -7.665 -4.490 -6.448 1.00 98.25 73 PRO A C 1
ATOM 547 O O . PRO A 1 73 ? -8.626 -4.948 -5.827 1.00 98.25 73 PRO A O 1
ATOM 550 N N . ARG A 1 74 ? -6.857 -5.276 -7.180 1.00 98.50 74 ARG A N 1
ATOM 551 C CA . ARG A 1 74 ? -7.017 -6.742 -7.249 1.00 98.50 74 ARG A CA 1
ATOM 552 C C . ARG A 1 74 ? -6.803 -7.392 -5.886 1.00 98.50 74 ARG A C 1
ATOM 554 O O . ARG A 1 74 ? -7.680 -8.107 -5.410 1.00 98.50 74 ARG A O 1
ATOM 561 N N . ALA A 1 75 ? -5.685 -7.082 -5.233 1.00 98.44 75 ALA A N 1
ATOM 562 C CA . ALA A 1 75 ? -5.351 -7.598 -3.914 1.00 98.44 75 ALA A CA 1
ATOM 563 C C . ALA A 1 75 ? -6.417 -7.222 -2.869 1.00 98.44 75 ALA A C 1
ATOM 565 O O . ALA A 1 75 ? -6.866 -8.083 -2.112 1.00 98.44 75 ALA A O 1
ATOM 566 N N . VAL A 1 76 ? -6.897 -5.972 -2.870 1.00 98.25 76 VAL A N 1
ATOM 567 C CA . VAL A 1 76 ? -8.006 -5.547 -1.993 1.00 98.25 76 VAL A CA 1
ATOM 568 C C . VAL A 1 76 ? -9.274 -6.376 -2.249 1.00 98.25 76 VAL A C 1
ATOM 570 O O . VAL A 1 76 ? -9.917 -6.835 -1.300 1.00 98.25 76 VAL A O 1
ATOM 573 N N . GLY A 1 77 ? -9.631 -6.598 -3.517 1.00 97.88 77 GLY A N 1
ATOM 574 C CA . GLY A 1 77 ? -10.793 -7.400 -3.906 1.00 97.88 77 GLY A CA 1
ATOM 575 C C . GLY A 1 77 ? -10.706 -8.855 -3.434 1.00 97.88 77 GLY A C 1
ATOM 576 O O . GLY A 1 77 ? -11.655 -9.360 -2.820 1.00 97.88 77 GLY A O 1
ATOM 577 N N . ASP A 1 78 ? -9.560 -9.498 -3.659 1.00 97.94 78 ASP A N 1
ATOM 578 C CA . ASP A 1 78 ? -9.299 -10.888 -3.268 1.00 97.94 78 ASP A CA 1
ATOM 579 C C . ASP A 1 78 ? -9.346 -11.063 -1.748 1.00 97.94 78 ASP A C 1
ATOM 581 O O . ASP A 1 78 ? -10.003 -11.971 -1.227 1.00 97.94 78 ASP A O 1
ATOM 585 N N . TRP A 1 79 ? -8.716 -10.147 -1.013 1.00 96.56 79 TRP A N 1
ATOM 586 C CA . TRP A 1 79 ? -8.733 -10.152 0.445 1.00 96.56 79 TRP A CA 1
ATOM 587 C C . TRP A 1 79 ? -10.156 -9.998 1.002 1.00 96.56 79 TRP A C 1
ATOM 589 O O . TRP A 1 79 ? -10.569 -10.730 1.911 1.00 96.56 79 TRP A O 1
ATOM 599 N N . ALA A 1 80 ? -10.950 -9.093 0.420 1.00 94.56 80 ALA A N 1
ATOM 600 C CA . ALA A 1 80 ? -12.337 -8.884 0.822 1.00 94.56 80 ALA A CA 1
ATOM 601 C C . ALA A 1 80 ? -13.213 -10.113 0.521 1.00 94.56 80 ALA A C 1
ATOM 603 O O . ALA A 1 80 ? -14.068 -10.476 1.335 1.00 94.56 80 ALA A O 1
ATOM 604 N N . ALA A 1 81 ? -12.996 -10.777 -0.618 1.00 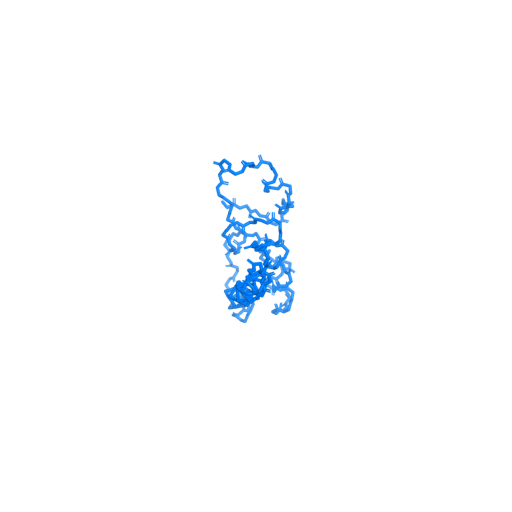94.50 81 ALA A N 1
ATOM 605 C CA . ALA A 1 81 ? -13.671 -12.028 -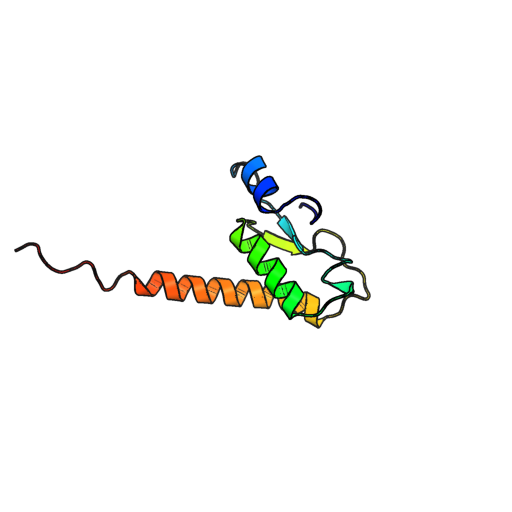0.957 1.00 94.50 81 ALA A CA 1
ATOM 606 C C . ALA A 1 81 ? -13.330 -13.150 0.037 1.00 94.50 81 ALA A C 1
ATOM 608 O O . ALA A 1 81 ? -14.242 -13.790 0.566 1.00 94.50 81 ALA A O 1
ATOM 609 N N . GLY A 1 82 ? -12.050 -13.324 0.380 1.00 90.50 82 GLY A N 1
ATOM 610 C CA . GLY A 1 82 ? -11.608 -14.314 1.366 1.00 90.50 82 GLY A CA 1
ATOM 611 C C . GLY A 1 82 ? -12.223 -14.108 2.757 1.00 90.50 82 GLY A C 1
ATOM 612 O O . GLY A 1 82 ? -12.611 -15.074 3.421 1.00 90.50 82 GLY A O 1
ATOM 613 N N . ARG A 1 83 ? -12.389 -12.852 3.198 1.00 82.50 83 ARG A N 1
ATOM 614 C CA . ARG A 1 83 ? -13.063 -12.537 4.472 1.00 82.50 83 ARG A CA 1
ATOM 615 C C . ARG A 1 83 ? -14.551 -12.881 4.464 1.00 82.50 83 ARG A C 1
ATOM 617 O O . ARG A 1 83 ? -15.039 -13.409 5.464 1.00 82.50 83 ARG A O 1
ATOM 624 N N . ARG A 1 84 ? -15.261 -12.642 3.355 1.00 76.19 84 ARG A N 1
ATOM 625 C CA . ARG A 1 84 ? -16.681 -13.023 3.225 1.00 76.19 84 ARG A CA 1
ATOM 626 C C . ARG A 1 84 ? -16.871 -14.536 3.331 1.00 76.19 84 ARG A C 1
ATOM 628 O O . ARG A 1 84 ? -17.747 -14.977 4.070 1.00 76.19 84 ARG A O 1
ATOM 635 N N . SER A 1 85 ? -15.996 -15.324 2.706 1.00 71.94 85 SER A N 1
ATOM 636 C CA . SER A 1 85 ? -16.026 -16.790 2.812 1.00 71.94 85 SER A CA 1
ATOM 637 C C . SER A 1 85 ? -15.783 -17.286 4.247 1.00 71.94 85 SER A C 1
ATOM 639 O O . SER A 1 85 ? -16.455 -18.206 4.706 1.00 71.94 85 SER A O 1
ATOM 641 N N . ARG A 1 86 ? -14.880 -16.642 5.005 1.00 66.50 86 ARG A N 1
ATOM 642 C CA . ARG A 1 86 ? -14.618 -16.973 6.426 1.00 66.50 86 ARG A CA 1
ATOM 643 C C . ARG A 1 86 ? -15.732 -16.525 7.378 1.00 66.50 86 ARG A C 1
ATOM 645 O O . ARG A 1 86 ? -15.900 -17.116 8.443 1.00 66.50 86 ARG A O 1
ATOM 652 N N . ALA A 1 87 ? -16.469 -15.471 7.036 1.00 61.50 87 ALA A N 1
ATOM 653 C CA . ALA A 1 87 ? -17.628 -15.024 7.805 1.00 61.50 87 ALA A CA 1
ATOM 654 C C . ALA A 1 87 ? -18.851 -15.929 7.571 1.00 61.50 87 ALA A C 1
ATOM 656 O O . ALA A 1 87 ? -19.513 -16.296 8.537 1.00 61.50 87 ALA A O 1
ATOM 657 N N . GLY A 1 88 ? -19.089 -16.365 6.328 1.00 57.28 88 GLY A N 1
ATOM 658 C CA . GLY A 1 88 ? -20.212 -17.244 5.968 1.00 57.28 88 GLY A CA 1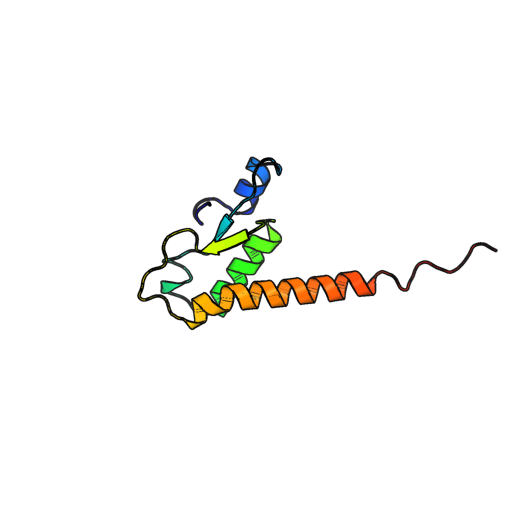
ATOM 659 C C . GLY A 1 88 ? -20.110 -18.688 6.482 1.00 57.28 88 GLY A C 1
ATOM 660 O O . GLY A 1 88 ? -21.120 -19.375 6.557 1.00 57.28 88 GLY A O 1
ATOM 661 N N . GLY A 1 89 ? -18.920 -19.151 6.879 1.00 54.66 89 GLY A N 1
ATOM 662 C CA . GLY A 1 89 ? -18.715 -20.497 7.435 1.00 54.66 89 GLY A CA 1
ATOM 663 C C . GLY A 1 89 ? -18.975 -20.644 8.942 1.00 54.66 89 GLY A C 1
ATOM 664 O O . GLY A 1 89 ? -18.845 -21.748 9.461 1.00 54.66 89 GLY A O 1
ATOM 665 N N . ARG A 1 90 ? -19.299 -19.561 9.667 1.00 52.09 90 ARG A N 1
ATOM 666 C CA . ARG A 1 90 ? -19.488 -19.581 11.135 1.00 52.09 90 ARG A CA 1
ATOM 667 C C . ARG A 1 90 ? -20.949 -19.579 11.603 1.00 52.09 90 ARG A C 1
ATOM 669 O O . ARG A 1 90 ? -21.172 -19.664 12.804 1.00 52.09 90 ARG A O 1
ATOM 676 N N . ASP A 1 91 ? -21.920 -19.527 10.692 1.00 51.94 91 ASP A N 1
ATOM 677 C CA . ASP A 1 91 ? -23.349 -19.392 11.036 1.00 51.94 91 ASP A CA 1
ATOM 678 C C . ASP A 1 91 ? -24.162 -20.703 10.923 1.00 51.94 91 ASP A C 1
ATOM 680 O O . ASP A 1 91 ? -25.353 -20.742 11.210 1.00 51.94 91 ASP A O 1
ATOM 684 N N . SER A 1 92 ? -23.539 -21.827 10.550 1.00 53.56 92 SER A N 1
ATOM 685 C CA . SER A 1 92 ? -24.232 -23.121 10.408 1.00 53.56 92 SER A CA 1
ATOM 686 C C . SER A 1 92 ? -24.229 -24.004 11.668 1.00 53.56 92 SER A C 1
ATOM 688 O O . SER A 1 92 ? -24.767 -25.107 11.633 1.00 53.56 92 SER A O 1
ATOM 690 N N . GLY A 1 93 ? -23.645 -23.548 12.786 1.00 45.72 93 GLY A N 1
ATOM 691 C CA . GLY A 1 93 ? -23.393 -24.389 13.970 1.00 45.72 93 GLY A CA 1
ATOM 692 C C . GLY A 1 93 ? -24.202 -24.094 15.239 1.00 45.72 93 GLY A C 1
ATOM 693 O O . GLY A 1 93 ? -24.075 -24.842 16.202 1.00 45.72 93 GLY A O 1
ATOM 694 N N . ALA A 1 94 ? -25.021 -23.039 15.294 1.00 49.59 94 ALA A N 1
ATOM 695 C CA . ALA A 1 94 ? -25.656 -22.600 16.546 1.00 49.59 94 ALA A CA 1
ATOM 696 C C . ALA A 1 94 ? -27.191 -22.592 16.469 1.00 49.59 94 ALA A C 1
ATOM 698 O O . ALA A 1 94 ? -27.837 -21.562 16.653 1.00 49.59 94 ALA A O 1
ATOM 699 N N . ARG A 1 95 ? -27.800 -23.750 16.188 1.00 51.00 95 ARG A N 1
ATOM 700 C CA . ARG A 1 95 ? -29.247 -23.952 16.387 1.00 51.00 95 ARG A CA 1
ATOM 701 C C . ARG A 1 95 ? -29.591 -25.425 16.618 1.00 51.00 95 ARG A C 1
ATOM 703 O O . ARG A 1 95 ? -30.338 -26.031 15.863 1.00 51.00 95 ARG A O 1
ATOM 710 N N . ALA A 1 96 ? -29.059 -25.995 17.689 1.00 52.88 96 ALA A N 1
ATOM 711 C CA . ALA A 1 96 ? -29.641 -27.183 18.291 1.00 52.88 96 ALA A CA 1
ATOM 712 C C . ALA A 1 96 ? -29.495 -27.083 19.809 1.00 52.88 96 ALA A C 1
ATOM 714 O O . ALA A 1 96 ? -28.448 -26.686 20.307 1.00 52.88 96 ALA A O 1
ATOM 715 N N . ASP A 1 97 ? -30.575 -27.450 20.486 1.00 49.62 97 ASP A N 1
ATOM 716 C CA . ASP A 1 97 ? -30.709 -27.659 21.925 1.00 49.62 97 ASP A CA 1
ATOM 717 C C . ASP A 1 97 ? -31.180 -26.472 22.786 1.00 49.62 97 ASP A C 1
ATOM 719 O O . ASP A 1 97 ? -30.441 -25.801 23.504 1.00 49.62 97 ASP A O 1
ATOM 723 N N . ARG A 1 98 ? -32.494 -26.240 22.704 1.00 46.66 98 ARG A N 1
ATOM 724 C CA . ARG A 1 98 ? -33.328 -25.862 23.849 1.00 46.66 98 ARG A CA 1
ATOM 725 C C . ARG A 1 98 ? -34.605 -26.697 23.766 1.00 46.66 98 ARG A C 1
ATOM 727 O O . ARG A 1 98 ? -35.545 -26.291 23.080 1.00 46.66 98 ARG A O 1
ATOM 734 N N . GLY A 1 99 ? -34.584 -27.863 24.405 1.00 44.34 99 GLY A N 1
ATOM 735 C CA . GLY A 1 99 ? -35.720 -28.753 24.640 1.00 44.34 99 GLY A CA 1
ATOM 736 C C . GLY A 1 99 ? -35.608 -29.366 26.023 1.00 44.34 99 GLY A C 1
ATOM 737 O O . GLY A 1 99 ? -34.491 -29.812 26.354 1.00 44.34 99 GLY A O 1
#

Foldseek 3Di:
DAEPVDQLLNVCVVCVPVDAAADYQEAVPQQAPHALVSLLVVLVRNVVSPHDHYDHRDDHPPNGDVRSRVSNVVSVVVVVVVVVVVVVVPPPPPDDDDD

Sequence (99 aa):
HFDSKNGAEEAVEAVKGGIRLVGNINNPATLYTKGPDEVRAEVYRALEAGVEVIAPECAIPLTTKLENLIEIPRAVGDWAAGRRSRAGGRDSGARADRG

Radius of gyration: 17.15 Å; chains: 1; bounding box: 47×40×40 Å